Protein AF-A0A1H0NJU9-F1 (afdb_monomer_lite)

Sequence (154 aa):
MDTLTRAEAEAILSEPHYCEDASPDDWVLLERPKGAFSFELGLLNSRGENAGLVVAIHFFRQPTTRLITIKMTVFKQHRKQPPARVYQLQITAKSYCPDDWHDEAHEHFGDGRDPVPQWREWRSFPDILKFFSHRTNIQFRPPLEDPEYLRLKP

Secondary structure (DSSP, 8-state):
--PPPHHHHHHHHTS-EEEET--GGG-EEETTTTTEEEEEEEEE-TTSSEEEEEEEEEEEE-TTT--EEEEEEEEEEETTEEEEEEEEEEEEESSSS--STT-EEEEEETTEEEE-GGGGG--SHHHHHHHHHHHHTEEEESPPPPHHHHTT--

Radius of gyration: 15.43 Å; chains: 1; bounding box: 40×34×39 Å

Organism: NCBI:txid80868

pLDDT: mean 86.66, std 11.61, range [41.56, 97.56]

Structure (mmCIF, N/CA/C/O backbone):
data_AF-A0A1H0NJU9-F1
#
_entry.id   AF-A0A1H0NJU9-F1
#
loop_
_atom_site.group_PDB
_atom_site.id
_atom_site.type_symbol
_atom_site.label_atom_id
_atom_site.label_alt_id
_atom_site.label_comp_id
_atom_site.label_asym_id
_atom_site.label_entity_id
_atom_site.label_seq_id
_atom_site.pdbx_PDB_ins_code
_atom_site.Cartn_x
_atom_site.Cartn_y
_atom_site.Cartn_z
_atom_site.occupancy
_atom_site.B_iso_or_equiv
_atom_site.auth_seq_id
_atom_site.auth_comp_id
_atom_site.auth_asym_id
_atom_site.auth_atom_id
_atom_site.pdbx_PDB_model_num
ATOM 1 N N . MET A 1 1 ? 7.120 -4.704 18.919 1.00 53.75 1 MET A N 1
ATOM 2 C CA . MET A 1 1 ? 5.984 -4.326 18.058 1.00 53.75 1 MET A CA 1
ATOM 3 C C . MET A 1 1 ? 4.885 -5.298 18.395 1.00 53.75 1 MET A C 1
ATOM 5 O O . MET A 1 1 ? 5.105 -6.488 18.194 1.00 53.75 1 MET A O 1
ATOM 9 N N . ASP A 1 2 ? 3.777 -4.822 18.955 1.00 63.50 2 ASP A N 1
ATOM 10 C CA . ASP A 1 2 ? 2.588 -5.663 19.081 1.00 63.50 2 ASP A CA 1
ATOM 11 C C . ASP A 1 2 ? 2.141 -5.998 17.661 1.00 63.50 2 ASP A C 1
ATOM 13 O O . ASP A 1 2 ? 1.859 -5.113 16.849 1.00 63.50 2 ASP A O 1
ATOM 17 N N . THR A 1 3 ? 2.243 -7.277 17.320 1.00 78.12 3 THR A N 1
ATOM 18 C CA . THR A 1 3 ? 1.859 -7.767 16.000 1.00 78.12 3 THR A CA 1
ATOM 19 C C . THR A 1 3 ? 0.389 -8.121 16.095 1.00 78.12 3 THR A C 1
ATOM 21 O O . THR A 1 3 ? 0.013 -8.918 16.950 1.00 78.12 3 THR A O 1
ATOM 24 N N . LEU A 1 4 ? -0.436 -7.486 15.264 1.00 91.19 4 LEU A N 1
ATOM 25 C CA . LEU A 1 4 ? -1.849 -7.830 15.167 1.00 91.19 4 LEU A CA 1
ATOM 26 C C . LEU A 1 4 ? -1.970 -9.255 14.640 1.00 91.19 4 LEU A C 1
ATOM 28 O O . LEU A 1 4 ? -1.264 -9.631 13.704 1.00 91.19 4 LEU A O 1
ATOM 32 N N . THR A 1 5 ? -2.886 -10.022 15.209 1.00 95.00 5 THR A N 1
ATOM 33 C CA . THR A 1 5 ? -3.282 -11.300 14.622 1.00 95.00 5 THR A CA 1
ATOM 34 C C . THR A 1 5 ? -3.975 -11.058 13.282 1.00 95.00 5 THR A C 1
ATOM 36 O O . THR A 1 5 ? -4.577 -10.001 13.052 1.00 95.00 5 THR A O 1
ATOM 39 N N . ARG A 1 6 ? -3.956 -12.058 12.397 1.00 94.44 6 ARG A N 1
ATOM 40 C CA . ARG A 1 6 ? -4.749 -12.030 11.158 1.00 94.44 6 ARG A CA 1
ATOM 41 C C . ARG A 1 6 ? -6.213 -11.630 11.386 1.00 94.44 6 ARG A C 1
ATOM 43 O O . ARG A 1 6 ? -6.719 -10.776 10.667 1.00 94.44 6 ARG A O 1
ATOM 50 N N . ALA A 1 7 ? -6.874 -12.211 12.388 1.00 95.38 7 ALA A N 1
ATOM 51 C CA . ALA A 1 7 ? -8.288 -11.954 12.662 1.00 95.38 7 ALA A CA 1
ATOM 52 C C . ALA A 1 7 ? -8.551 -10.491 13.059 1.00 95.38 7 ALA A C 1
ATOM 54 O O . ALA A 1 7 ? -9.525 -9.892 12.610 1.00 95.38 7 ALA A O 1
ATOM 55 N N . GLU A 1 8 ? -7.668 -9.888 13.861 1.00 94.75 8 GLU A N 1
ATOM 56 C CA . GLU A 1 8 ? -7.764 -8.463 14.201 1.00 94.75 8 GLU A CA 1
ATOM 57 C C . GLU A 1 8 ? -7.547 -7.577 12.975 1.00 94.75 8 GLU A C 1
ATOM 59 O O . GLU A 1 8 ? -8.262 -6.591 12.793 1.00 94.75 8 GLU A O 1
ATOM 64 N N . ALA A 1 9 ? -6.581 -7.925 12.122 1.00 94.94 9 ALA A N 1
ATOM 65 C CA . ALA A 1 9 ? -6.318 -7.190 10.892 1.00 94.94 9 ALA A CA 1
ATOM 66 C C . ALA A 1 9 ? -7.498 -7.260 9.908 1.00 94.94 9 ALA A C 1
ATOM 68 O O . ALA A 1 9 ? -7.897 -6.237 9.353 1.00 94.94 9 ALA A O 1
ATOM 69 N N . GLU A 1 10 ? -8.087 -8.444 9.728 1.00 95.06 10 GLU A N 1
ATOM 70 C CA . GLU A 1 10 ? -9.284 -8.646 8.906 1.00 95.06 10 GLU A CA 1
ATOM 71 C C . GLU A 1 10 ? -10.489 -7.887 9.472 1.00 95.06 10 GLU A C 1
ATOM 73 O O . GLU A 1 10 ? -11.205 -7.235 8.716 1.00 95.06 10 GLU A O 1
ATOM 78 N N . ALA A 1 11 ? -10.683 -7.895 10.794 1.00 95.44 11 ALA A N 1
ATOM 79 C CA . ALA A 1 11 ? -11.750 -7.129 11.433 1.00 95.44 11 ALA A CA 1
ATOM 80 C C . ALA A 1 11 ? -11.591 -5.619 11.193 1.00 95.44 11 ALA A C 1
ATOM 82 O O . ALA A 1 11 ? -12.563 -4.957 10.833 1.00 95.44 11 ALA A O 1
ATOM 83 N N . ILE A 1 12 ? -10.371 -5.083 11.323 1.00 95.06 12 ILE A N 1
ATOM 84 C CA . ILE A 1 12 ? -10.078 -3.668 11.043 1.00 95.06 12 ILE A CA 1
ATOM 85 C C . ILE A 1 12 ? -10.414 -3.313 9.591 1.00 95.06 12 ILE A C 1
ATOM 87 O O . ILE A 1 12 ? -11.014 -2.275 9.354 1.00 95.06 12 ILE A O 1
ATOM 91 N N . LEU A 1 13 ? -10.053 -4.163 8.627 1.00 96.25 13 LEU A N 1
ATOM 92 C CA . LEU A 1 13 ? -10.245 -3.898 7.193 1.00 96.25 13 LEU A CA 1
ATOM 93 C C . LEU A 1 13 ? -11.607 -4.365 6.653 1.00 96.25 13 LEU A C 1
ATOM 95 O O . LEU A 1 13 ? -11.865 -4.265 5.454 1.00 96.25 13 LEU A O 1
ATOM 99 N N . SER A 1 14 ? -12.490 -4.869 7.519 1.00 95.56 14 SER A N 1
ATOM 100 C CA . SER A 1 14 ? -13.832 -5.310 7.124 1.00 95.56 14 SER A CA 1
ATOM 101 C C . SER A 1 14 ? -14.749 -4.139 6.757 1.00 95.56 14 SER A C 1
ATOM 103 O O . SER A 1 14 ? -15.629 -4.282 5.905 1.00 95.56 14 SER A O 1
ATOM 105 N N . GLU A 1 15 ? -14.513 -2.961 7.337 1.00 93.94 15 GLU A N 1
ATOM 106 C CA . GLU A 1 15 ? -15.263 -1.744 7.038 1.00 93.94 15 GLU A CA 1
ATOM 107 C C . GLU A 1 15 ? -14.631 -0.946 5.883 1.00 93.94 15 GLU A C 1
ATOM 109 O O . GLU A 1 15 ? -13.414 -1.001 5.687 1.00 93.94 15 GLU A O 1
ATOM 114 N N . PRO A 1 16 ? -15.426 -0.192 5.099 1.00 95.75 16 PRO A N 1
ATOM 115 C CA . PRO A 1 16 ? -14.889 0.675 4.057 1.00 95.75 16 PRO A CA 1
ATOM 116 C C . PRO A 1 16 ? -14.078 1.839 4.628 1.00 95.75 16 PRO A C 1
ATOM 118 O O . PRO A 1 16 ? -14.543 2.553 5.520 1.00 95.75 16 PRO A O 1
ATOM 121 N N . HIS A 1 17 ? -12.915 2.078 4.028 1.00 96.94 17 HIS A N 1
ATOM 122 C CA . HIS A 1 17 ? -12.024 3.189 4.340 1.00 96.94 17 HIS A CA 1
ATOM 123 C C . HIS A 1 17 ? -11.778 4.049 3.103 1.00 96.94 17 HIS A C 1
ATOM 125 O O . HIS A 1 17 ? -11.823 3.568 1.967 1.00 96.94 17 HIS A O 1
ATOM 131 N N . TYR A 1 18 ? -11.482 5.323 3.320 1.00 96.12 18 TYR A N 1
ATOM 132 C CA . TYR A 1 18 ? -11.352 6.302 2.250 1.00 96.12 18 TYR A CA 1
ATOM 133 C C . TYR A 1 18 ? -10.034 7.051 2.382 1.00 96.12 18 TYR A C 1
ATOM 135 O O . TYR A 1 18 ? -9.712 7.595 3.435 1.00 96.12 18 TYR A O 1
ATOM 143 N N . CYS A 1 19 ? -9.269 7.045 1.300 1.00 93.62 19 CYS A N 1
ATOM 144 C CA . CYS A 1 19 ? -8.125 7.914 1.092 1.00 93.62 19 CYS A CA 1
ATOM 145 C C . CYS A 1 19 ? -8.646 9.082 0.247 1.00 93.62 19 CYS A C 1
ATOM 147 O O . CYS A 1 19 ? -8.710 8.977 -0.982 1.00 93.62 19 CYS A O 1
ATOM 149 N N . GLU A 1 20 ? -9.170 10.106 0.922 1.00 90.62 20 GLU A N 1
ATOM 150 C CA . GLU A 1 20 ? -9.696 11.312 0.277 1.00 90.62 20 GLU A CA 1
ATOM 151 C C . GLU A 1 20 ? -8.564 12.299 -0.007 1.00 90.62 20 GLU A C 1
ATOM 153 O O . GLU A 1 20 ? -7.564 12.318 0.705 1.00 90.62 20 GLU A O 1
ATOM 158 N N . ASP A 1 21 ? -8.729 13.089 -1.065 1.00 82.19 21 ASP A N 1
ATOM 159 C CA . ASP A 1 21 ? -7.790 14.124 -1.507 1.00 82.19 21 ASP A CA 1
ATOM 160 C C . ASP A 1 21 ? -6.402 13.612 -1.924 1.00 82.19 21 ASP A C 1
ATOM 162 O O . ASP A 1 21 ? -5.446 14.380 -1.951 1.00 82.19 21 ASP A O 1
ATOM 166 N N . ALA A 1 22 ? -6.290 12.338 -2.318 1.00 81.31 22 ALA A N 1
ATOM 167 C CA . ALA A 1 22 ? -5.046 11.793 -2.857 1.00 81.31 22 ALA A CA 1
ATOM 168 C C . ALA A 1 22 ? -4.631 12.539 -4.142 1.00 81.31 22 ALA A C 1
ATOM 170 O O . ALA A 1 22 ? -5.279 12.422 -5.182 1.00 81.31 22 ALA A O 1
ATOM 171 N N . SER A 1 23 ? -3.538 13.291 -4.081 1.00 80.62 23 SER A N 1
ATOM 172 C CA . SER A 1 23 ? -2.994 14.091 -5.176 1.00 80.62 23 SER A CA 1
ATOM 173 C C . SER A 1 23 ? -1.710 13.471 -5.739 1.00 80.62 23 SER A C 1
ATOM 175 O O . SER A 1 23 ? -0.918 12.893 -4.991 1.00 80.62 23 SER A O 1
ATOM 177 N N . PRO A 1 24 ? -1.416 13.632 -7.045 1.00 75.81 24 PRO A N 1
ATOM 178 C CA . PRO A 1 24 ? -0.095 13.318 -7.592 1.00 75.81 24 PRO A CA 1
ATOM 179 C C . PRO A 1 24 ? 1.052 14.046 -6.873 1.00 75.81 24 PRO A C 1
ATOM 181 O O . PRO A 1 24 ? 2.168 13.529 -6.841 1.00 75.81 24 PRO A O 1
ATOM 184 N N . ASP A 1 25 ? 0.779 15.212 -6.281 1.00 81.31 25 ASP A N 1
ATOM 185 C CA . ASP A 1 25 ? 1.762 16.008 -5.536 1.00 81.31 25 ASP A CA 1
ATOM 186 C C . ASP A 1 25 ? 2.062 15.445 -4.133 1.00 81.31 25 ASP A C 1
ATOM 188 O O . ASP A 1 25 ? 3.062 15.824 -3.524 1.00 81.31 25 ASP A O 1
ATOM 192 N N . ASP A 1 26 ? 1.250 14.506 -3.632 1.00 86.50 26 ASP A N 1
ATOM 193 C CA . ASP A 1 26 ? 1.489 13.835 -2.343 1.00 86.50 26 ASP A CA 1
ATOM 194 C C . ASP A 1 26 ? 2.595 12.775 -2.432 1.00 86.50 26 ASP A C 1
ATOM 196 O O . ASP A 1 26 ? 3.053 12.233 -1.421 1.00 86.50 26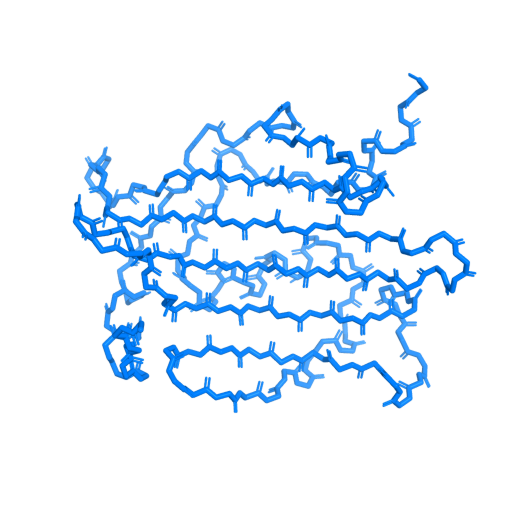 ASP A O 1
ATOM 200 N N . TRP A 1 27 ? 3.048 12.461 -3.648 1.00 89.25 27 TRP A N 1
ATOM 201 C CA . TRP A 1 27 ? 4.225 11.637 -3.853 1.00 89.25 27 TRP A CA 1
ATOM 202 C C . TRP A 1 27 ? 5.496 12.412 -3.511 1.00 89.25 27 TRP A C 1
ATOM 204 O O . TRP A 1 27 ? 5.928 13.324 -4.214 1.00 89.25 27 TRP A O 1
ATOM 214 N N . VAL A 1 28 ? 6.178 11.959 -2.467 1.00 90.62 28 VAL A N 1
ATOM 215 C CA . VAL A 1 28 ? 7.466 12.491 -2.034 1.00 90.62 28 VAL A CA 1
ATOM 216 C C . VAL A 1 28 ? 8.597 11.680 -2.660 1.00 90.62 28 VAL A C 1
ATOM 218 O O . VAL A 1 28 ? 8.709 10.470 -2.445 1.00 90.62 28 VAL A O 1
ATOM 221 N N . LEU A 1 29 ? 9.483 12.345 -3.406 1.00 89.31 29 LEU A N 1
ATOM 222 C CA . LEU A 1 29 ? 10.738 11.748 -3.859 1.00 89.31 29 LEU A CA 1
ATOM 223 C C . LEU A 1 29 ? 11.695 11.588 -2.669 1.00 89.31 29 LEU A C 1
ATOM 225 O O . LEU A 1 29 ? 12.081 12.558 -2.021 1.00 89.31 29 LEU A O 1
ATOM 229 N N . LEU A 1 30 ? 12.120 10.359 -2.408 1.00 87.31 30 LEU A N 1
ATOM 230 C CA . LEU A 1 30 ? 13.043 10.031 -1.333 1.00 87.31 30 LEU A CA 1
ATOM 231 C C . LEU A 1 30 ? 14.502 10.220 -1.763 1.00 87.31 30 LEU A C 1
ATOM 233 O O . LEU A 1 30 ? 14.935 9.799 -2.843 1.00 87.31 30 LEU A O 1
ATOM 237 N N . GLU A 1 31 ? 15.306 10.761 -0.848 1.00 81.38 31 GLU A N 1
ATOM 238 C CA . GLU A 1 31 ? 16.761 10.838 -1.009 1.00 81.38 31 GLU A CA 1
ATOM 239 C C . GLU A 1 31 ? 17.427 9.459 -0.911 1.00 81.38 31 GLU A C 1
ATOM 241 O O . GLU A 1 31 ? 18.460 9.209 -1.542 1.00 81.38 31 GLU A O 1
ATOM 246 N N . ARG A 1 32 ? 16.849 8.553 -0.107 1.00 81.38 32 ARG A N 1
ATOM 247 C CA . ARG A 1 32 ? 17.358 7.196 0.128 1.00 81.38 32 ARG A CA 1
ATOM 248 C C . ARG A 1 32 ? 16.209 6.177 0.245 1.00 81.38 32 ARG A C 1
ATOM 250 O O . ARG A 1 32 ? 15.367 6.345 1.121 1.00 81.38 32 ARG A O 1
ATOM 257 N N . PRO A 1 33 ? 16.212 5.096 -0.560 1.00 81.62 33 PRO A N 1
ATOM 258 C CA . PRO A 1 33 ? 17.085 4.894 -1.715 1.00 81.62 33 PRO A CA 1
ATOM 259 C C . PRO A 1 33 ? 16.793 5.946 -2.799 1.00 81.62 33 PRO A C 1
ATOM 261 O O . PRO A 1 33 ? 15.639 6.265 -3.071 1.00 81.62 33 PRO A O 1
ATOM 264 N N . LYS A 1 34 ? 17.849 6.509 -3.400 1.00 80.94 34 LYS A N 1
ATOM 265 C CA . LYS A 1 34 ? 17.727 7.617 -4.359 1.00 80.94 34 LYS A CA 1
ATOM 266 C C . LYS A 1 34 ? 16.824 7.219 -5.527 1.00 80.94 34 LYS A C 1
ATOM 268 O O . LYS A 1 34 ? 17.100 6.226 -6.201 1.00 80.94 34 LYS A O 1
ATOM 273 N N . GLY A 1 35 ? 15.797 8.023 -5.804 1.00 81.56 35 GLY A N 1
ATOM 274 C CA . GLY A 1 35 ? 14.856 7.754 -6.896 1.00 81.56 35 GLY A CA 1
ATOM 275 C C . GLY A 1 35 ? 13.655 6.887 -6.506 1.00 81.56 35 GLY A C 1
ATOM 276 O O . GLY A 1 35 ? 12.947 6.427 -7.405 1.00 81.56 35 GLY A O 1
ATOM 277 N N . ALA A 1 36 ? 13.460 6.622 -5.210 1.00 89.38 36 ALA A N 1
ATOM 278 C CA . ALA A 1 36 ? 12.226 6.050 -4.682 1.00 89.38 36 ALA A CA 1
ATOM 279 C C . ALA A 1 36 ? 11.181 7.136 -4.434 1.00 89.38 36 ALA A C 1
ATOM 281 O O . ALA A 1 36 ? 11.531 8.263 -4.105 1.00 89.38 36 ALA A O 1
ATOM 282 N N . PHE A 1 37 ? 9.913 6.772 -4.548 1.00 92.12 37 PHE A N 1
ATOM 283 C CA . PHE A 1 37 ? 8.778 7.620 -4.217 1.00 92.12 37 PHE A CA 1
ATOM 284 C C . PHE A 1 37 ? 8.031 7.023 -3.030 1.00 92.12 37 PHE A C 1
ATOM 286 O O . PHE A 1 37 ? 7.916 5.799 -2.910 1.00 92.12 37 PHE A O 1
ATOM 293 N N . SER A 1 38 ? 7.533 7.891 -2.162 1.00 93.81 38 SER A N 1
ATOM 294 C CA . SER A 1 38 ? 6.689 7.533 -1.031 1.00 93.81 38 SER A CA 1
ATOM 295 C C . SER A 1 38 ? 5.412 8.350 -1.073 1.00 93.81 38 SER A C 1
ATOM 297 O O . SER A 1 38 ? 5.463 9.553 -1.285 1.00 93.81 38 SER A O 1
ATOM 299 N N . PHE A 1 39 ? 4.290 7.698 -0.831 1.00 94.56 39 PHE A N 1
ATOM 300 C CA . PHE A 1 39 ? 2.997 8.317 -0.585 1.00 94.56 39 PHE A CA 1
ATOM 301 C C . PHE A 1 39 ? 2.536 7.860 0.794 1.00 94.56 39 PHE A C 1
ATOM 303 O O . PHE A 1 39 ? 2.591 6.664 1.087 1.00 94.56 39 PHE A O 1
ATOM 310 N N . GLU A 1 40 ? 2.101 8.782 1.645 1.00 94.62 40 GLU A N 1
ATOM 311 C CA . GLU A 1 40 ? 1.558 8.458 2.963 1.00 94.62 40 GLU A CA 1
ATOM 312 C C . GLU A 1 40 ? 0.366 9.361 3.269 1.00 94.62 40 GLU A C 1
ATOM 314 O O . GLU A 1 40 ? 0.488 10.581 3.204 1.00 94.62 40 GLU A O 1
ATOM 319 N N . LEU A 1 41 ? -0.779 8.767 3.617 1.00 94.25 41 LEU A N 1
ATOM 320 C CA . LEU A 1 41 ? -1.978 9.526 3.966 1.00 94.25 41 LEU A CA 1
ATOM 321 C C . LEU A 1 41 ? -2.819 8.818 5.032 1.00 94.25 41 LEU A C 1
ATOM 323 O O . LEU A 1 41 ? -2.880 7.587 5.099 1.00 94.25 41 LEU A O 1
ATOM 327 N N . GLY A 1 42 ? -3.477 9.611 5.879 1.00 95.00 42 GLY A N 1
ATOM 328 C CA . GLY A 1 42 ? -4.473 9.118 6.827 1.00 95.00 42 GLY A CA 1
ATOM 329 C C . GLY A 1 42 ? -5.745 8.654 6.120 1.00 95.00 42 GLY A C 1
ATOM 330 O O . GLY A 1 42 ? -6.154 9.237 5.121 1.00 95.00 42 GLY A O 1
ATOM 331 N N . LEU A 1 43 ? -6.379 7.610 6.649 1.00 96.19 43 LEU A N 1
ATOM 332 C CA . LEU A 1 43 ? -7.637 7.089 6.122 1.00 96.19 43 LEU A CA 1
ATOM 333 C C . LEU A 1 43 ? -8.826 7.579 6.947 1.00 96.19 43 LEU A C 1
ATOM 335 O O . LEU A 1 43 ? -8.765 7.668 8.179 1.00 96.19 43 LEU A O 1
ATOM 339 N N . LEU A 1 44 ? -9.930 7.832 6.254 1.00 96.88 44 LEU A N 1
ATOM 340 C CA . LEU A 1 44 ? -11.218 8.175 6.838 1.00 96.88 44 LEU A CA 1
ATOM 341 C C . LEU A 1 44 ? -12.142 6.955 6.864 1.00 96.88 44 LEU A C 1
ATOM 343 O O . LEU A 1 44 ? -12.057 6.074 6.007 1.00 96.88 44 LEU A O 1
ATOM 347 N N . ASN A 1 45 ? -13.032 6.903 7.849 1.00 95.38 45 ASN A N 1
ATOM 348 C CA . ASN A 1 45 ? -14.122 5.931 7.900 1.00 95.38 45 ASN A CA 1
ATOM 349 C C . ASN A 1 45 ? -15.320 6.403 7.046 1.00 95.38 45 ASN A C 1
ATOM 351 O O . ASN A 1 45 ? -15.311 7.481 6.454 1.00 95.38 45 ASN A O 1
ATOM 355 N N . SER A 1 46 ? -16.399 5.619 7.018 1.00 93.38 46 SER A N 1
ATOM 356 C CA . SER A 1 46 ? -17.641 5.955 6.293 1.00 93.38 46 SER A CA 1
ATOM 357 C C . SER A 1 46 ? -18.357 7.234 6.750 1.00 93.38 46 SER A C 1
ATOM 359 O O . SER A 1 46 ? -19.253 7.705 6.051 1.00 93.38 46 SER A O 1
ATOM 361 N N . ARG A 1 47 ? -17.973 7.805 7.896 1.00 94.00 47 ARG A N 1
ATOM 362 C CA . ARG A 1 47 ? -18.504 9.065 8.436 1.00 94.00 47 ARG A CA 1
ATOM 363 C C . ARG A 1 47 ? -17.607 10.268 8.126 1.00 94.00 47 ARG A C 1
ATOM 365 O O . ARG A 1 47 ? -17.935 11.371 8.550 1.00 94.00 47 ARG A O 1
ATOM 372 N N . GLY A 1 48 ? -16.492 10.066 7.417 1.00 93.06 48 GLY A N 1
ATOM 373 C CA . GLY A 1 48 ? -15.493 11.108 7.164 1.00 93.06 48 GLY A CA 1
ATOM 374 C C . GLY A 1 48 ? -14.609 11.418 8.378 1.00 93.06 48 GLY A C 1
ATOM 375 O O . GLY A 1 48 ? -13.931 12.440 8.407 1.00 93.06 48 GLY A O 1
ATOM 376 N N . GLU A 1 49 ? -14.612 10.565 9.403 1.00 94.88 49 GLU A N 1
ATOM 377 C CA . GLU A 1 49 ? -13.777 10.733 10.594 1.00 94.88 49 GLU A CA 1
ATOM 378 C C . GLU A 1 49 ? -12.464 9.963 10.430 1.00 94.88 49 GLU A C 1
ATOM 380 O O . GLU A 1 49 ? -12.416 8.927 9.767 1.00 94.88 49 GLU A O 1
ATOM 385 N N . ASN A 1 50 ? -11.397 10.429 11.084 1.00 93.69 50 ASN A N 1
ATOM 386 C CA . ASN A 1 50 ? -10.111 9.735 11.089 1.00 93.69 50 ASN A CA 1
ATOM 387 C C . ASN A 1 50 ? -10.270 8.304 11.646 1.00 93.69 50 ASN A C 1
ATOM 389 O O . ASN A 1 50 ? -10.640 8.122 12.807 1.00 93.69 50 ASN A O 1
ATOM 393 N N . ALA A 1 51 ? -9.949 7.297 10.829 1.00 94.88 51 ALA A N 1
ATOM 394 C CA . ALA A 1 51 ? -10.082 5.881 11.181 1.00 94.88 51 ALA A CA 1
ATOM 395 C C . ALA A 1 51 ? -8.972 5.372 12.124 1.00 94.88 51 ALA A C 1
ATOM 397 O O . ALA A 1 51 ? -8.957 4.207 12.518 1.00 94.88 51 ALA A O 1
ATOM 398 N N . GLY A 1 52 ? -7.999 6.220 12.466 1.00 94.88 52 GLY A N 1
ATOM 399 C CA . GLY A 1 52 ? -6.773 5.828 13.158 1.00 94.88 52 GLY A CA 1
ATOM 400 C C . GLY A 1 52 ? -5.859 4.966 12.289 1.00 94.88 52 GLY A C 1
ATOM 401 O O . GLY A 1 52 ? -5.003 4.258 12.823 1.00 94.88 52 GLY A O 1
ATOM 402 N N . LEU A 1 53 ? -6.049 4.996 10.967 1.00 96.31 53 LEU A N 1
ATOM 403 C CA . LEU A 1 53 ? -5.272 4.233 10.000 1.00 96.31 53 LEU A CA 1
ATOM 404 C C . LEU A 1 53 ? -4.503 5.165 9.065 1.00 96.31 53 LEU A C 1
ATOM 406 O O . LEU A 1 53 ? -4.963 6.258 8.741 1.00 96.31 53 LEU A O 1
ATOM 410 N N . VAL A 1 54 ? -3.347 4.699 8.608 1.00 95.81 54 VAL A N 1
ATOM 411 C CA . VAL A 1 54 ? -2.526 5.355 7.587 1.00 95.81 54 VAL A CA 1
ATOM 412 C C . VAL A 1 54 ? -2.208 4.350 6.497 1.00 95.81 54 VAL A C 1
ATOM 414 O O . VAL A 1 54 ? -1.809 3.221 6.790 1.00 95.81 54 VAL A O 1
ATOM 417 N N . VAL A 1 55 ? -2.358 4.764 5.245 1.00 96.38 55 VAL A N 1
ATOM 418 C CA . VAL A 1 55 ? -1.839 4.030 4.096 1.00 96.38 55 VAL A CA 1
ATOM 419 C C . VAL A 1 55 ? -0.484 4.608 3.706 1.00 96.38 55 VAL A C 1
ATOM 421 O O . VAL A 1 55 ? -0.325 5.820 3.624 1.00 96.38 55 VAL A O 1
ATOM 424 N N . ALA A 1 56 ? 0.489 3.735 3.467 1.00 95.94 56 ALA A N 1
ATOM 425 C CA . ALA A 1 56 ? 1.816 4.100 2.999 1.00 95.94 56 ALA A CA 1
ATOM 426 C C . ALA A 1 56 ? 2.181 3.261 1.772 1.00 95.94 56 ALA A C 1
ATOM 428 O O . ALA A 1 56 ? 2.203 2.028 1.835 1.00 95.94 56 ALA A O 1
ATOM 429 N N . ILE A 1 57 ? 2.499 3.915 0.661 1.00 95.44 57 ILE A N 1
ATOM 430 C CA . ILE A 1 57 ? 2.894 3.279 -0.592 1.00 95.44 57 ILE A CA 1
ATOM 431 C C . ILE A 1 57 ? 4.314 3.713 -0.919 1.00 95.44 57 ILE A C 1
ATOM 433 O O . ILE A 1 57 ? 4.597 4.892 -1.085 1.00 95.44 57 ILE A O 1
ATOM 437 N N . HIS A 1 58 ? 5.206 2.738 -1.037 1.00 94.75 58 HIS A N 1
ATOM 438 C CA . HIS A 1 58 ? 6.580 2.952 -1.454 1.00 94.75 58 HIS A CA 1
ATOM 439 C C . HIS A 1 58 ? 6.790 2.327 -2.823 1.00 94.75 58 HIS A C 1
ATOM 441 O O . HIS A 1 58 ? 6.498 1.146 -3.030 1.00 94.75 58 HIS A O 1
ATOM 447 N N . PHE A 1 59 ? 7.342 3.115 -3.733 1.00 92.38 59 PHE A N 1
ATOM 448 C CA . PHE A 1 59 ? 7.729 2.690 -5.063 1.00 92.38 59 PHE A CA 1
ATOM 449 C C . PHE A 1 59 ? 9.225 2.913 -5.246 1.00 92.38 59 PHE A C 1
ATOM 451 O O . PHE A 1 59 ? 9.740 4.005 -5.011 1.00 92.38 59 PHE A O 1
ATOM 458 N N . PHE A 1 60 ? 9.940 1.900 -5.715 1.00 90.50 60 PHE A N 1
ATOM 459 C CA . PHE A 1 60 ? 11.345 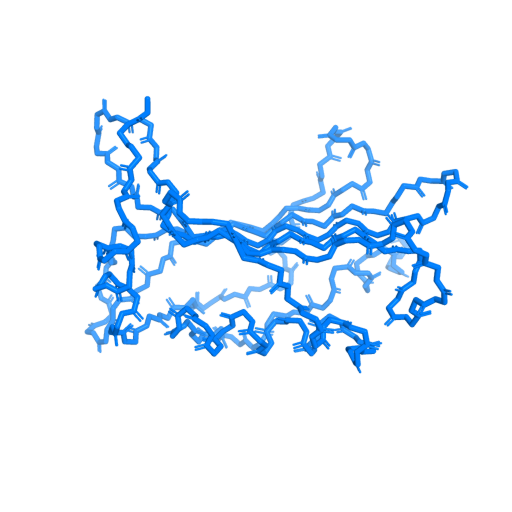2.042 -6.056 1.00 90.50 60 PHE A CA 1
ATOM 460 C C . PHE A 1 60 ? 11.681 1.240 -7.300 1.00 90.50 60 PHE A C 1
ATOM 462 O O . PHE A 1 60 ? 11.423 0.044 -7.362 1.00 90.50 60 PHE A O 1
ATOM 469 N N . ARG A 1 61 ? 12.331 1.889 -8.268 1.00 87.50 61 ARG A N 1
ATOM 470 C CA . ARG A 1 61 ? 12.948 1.202 -9.401 1.00 87.50 61 ARG A CA 1
ATOM 471 C C . ARG A 1 61 ? 14.461 1.219 -9.243 1.00 87.50 61 ARG A C 1
ATOM 473 O O . ARG A 1 61 ? 15.086 2.280 -9.324 1.00 87.50 61 ARG A O 1
ATOM 480 N N . GLN A 1 62 ? 15.050 0.043 -9.060 1.00 84.81 62 GLN A N 1
ATOM 481 C CA . GLN A 1 62 ? 16.489 -0.104 -8.893 1.00 84.81 62 GLN A CA 1
ATOM 482 C C . GLN A 1 62 ? 17.222 0.321 -10.185 1.00 84.81 62 GLN A C 1
ATOM 484 O O . GLN A 1 62 ? 16.903 -0.189 -11.261 1.00 84.81 62 GLN A O 1
ATOM 489 N N . PRO A 1 63 ? 18.225 1.221 -10.127 1.00 82.69 63 PRO A N 1
ATOM 490 C CA . PRO A 1 63 ? 18.866 1.756 -11.333 1.00 82.69 63 PRO A CA 1
ATOM 491 C C . PRO A 1 63 ? 19.563 0.703 -12.205 1.00 82.69 63 PRO A C 1
ATOM 493 O O . PRO A 1 63 ? 19.495 0.779 -13.429 1.00 82.69 63 PRO A O 1
ATOM 496 N N . THR A 1 64 ? 20.218 -0.276 -11.575 1.00 83.00 64 THR A N 1
ATOM 497 C CA . THR A 1 64 ? 21.063 -1.263 -12.265 1.00 83.00 64 THR A CA 1
ATOM 498 C C . THR A 1 64 ? 20.259 -2.443 -12.800 1.00 83.00 64 THR A C 1
ATOM 500 O O . THR A 1 64 ? 20.326 -2.753 -13.982 1.00 83.00 64 THR A O 1
ATOM 503 N N . THR A 1 65 ? 19.482 -3.099 -11.937 1.00 81.19 65 THR A N 1
ATOM 504 C CA . THR A 1 65 ? 18.719 -4.313 -12.281 1.00 81.19 65 THR A CA 1
ATOM 505 C C . THR A 1 65 ? 17.371 -4.000 -12.925 1.00 81.19 65 THR A C 1
ATOM 507 O O . THR A 1 65 ? 16.734 -4.899 -13.462 1.00 81.19 65 THR A O 1
ATOM 510 N N . ARG A 1 66 ? 16.921 -2.738 -12.837 1.00 80.50 66 ARG A N 1
ATOM 511 C CA . ARG A 1 66 ? 15.592 -2.2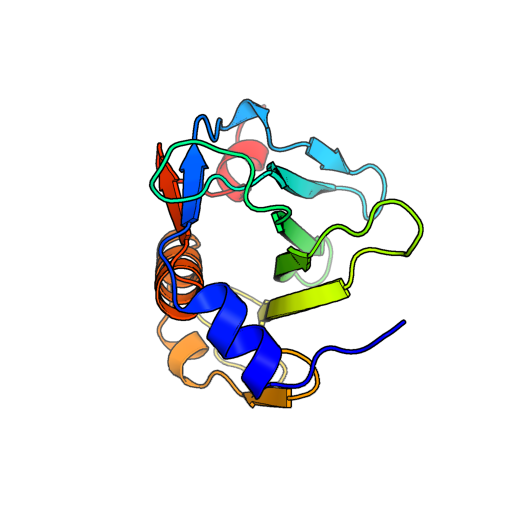61 -13.247 1.00 80.50 66 ARG A CA 1
ATOM 512 C C . ARG A 1 66 ? 14.414 -2.884 -12.493 1.00 80.50 66 ARG A C 1
ATOM 514 O O . ARG A 1 66 ? 13.282 -2.547 -12.837 1.00 80.50 66 ARG A O 1
ATOM 521 N N . LEU A 1 67 ? 14.678 -3.679 -11.447 1.00 84.81 67 LEU A N 1
ATOM 522 C CA . LEU A 1 67 ? 13.661 -4.237 -10.555 1.00 84.81 67 LEU A CA 1
ATOM 523 C C . LEU A 1 67 ? 12.775 -3.127 -9.992 1.00 84.81 67 LEU A C 1
ATOM 525 O O . LEU A 1 67 ? 13.274 -2.117 -9.491 1.00 84.81 67 LEU A O 1
ATOM 529 N N . ILE A 1 68 ? 11.473 -3.342 -10.078 1.00 86.56 68 ILE A N 1
ATOM 530 C CA . ILE A 1 68 ? 10.428 -2.526 -9.486 1.00 86.56 68 ILE A CA 1
ATOM 531 C C . ILE A 1 68 ? 10.059 -3.173 -8.156 1.00 86.56 68 ILE A C 1
ATOM 533 O O . ILE A 1 68 ? 9.640 -4.327 -8.121 1.00 86.56 68 ILE A O 1
ATOM 537 N N . THR A 1 69 ? 10.202 -2.430 -7.066 1.00 89.69 69 THR A N 1
ATOM 538 C CA . THR A 1 69 ? 9.666 -2.789 -5.757 1.00 89.69 69 THR A CA 1
ATOM 539 C C . THR A 1 69 ? 8.497 -1.874 -5.443 1.00 89.69 69 THR A C 1
ATOM 541 O O . THR A 1 69 ? 8.659 -0.656 -5.370 1.00 89.69 69 THR A O 1
ATOM 544 N N . ILE A 1 70 ? 7.331 -2.473 -5.226 1.00 92.25 70 ILE A N 1
ATOM 545 C CA . ILE A 1 70 ? 6.127 -1.790 -4.761 1.00 92.25 70 ILE A CA 1
ATOM 546 C C . ILE A 1 70 ? 5.763 -2.380 -3.410 1.00 92.25 70 ILE A C 1
ATOM 548 O O . ILE A 1 70 ? 5.590 -3.591 -3.273 1.00 92.25 70 ILE A O 1
ATOM 552 N N . LYS A 1 71 ? 5.654 -1.521 -2.402 1.00 94.81 71 LYS A N 1
ATOM 553 C CA . LYS A 1 71 ? 5.258 -1.904 -1.051 1.00 94.81 71 LYS A CA 1
ATOM 554 C C . LYS A 1 71 ? 4.117 -1.013 -0.589 1.00 94.81 71 LYS A C 1
ATOM 556 O O . LYS A 1 71 ? 4.332 0.158 -0.294 1.00 94.81 71 LYS A O 1
ATOM 561 N N . MET A 1 72 ? 2.920 -1.576 -0.503 1.00 96.88 72 MET A N 1
ATOM 562 C CA . MET A 1 72 ? 1.714 -0.893 -0.037 1.00 96.88 72 MET A CA 1
ATOM 563 C C . MET A 1 72 ? 1.367 -1.417 1.351 1.00 96.88 72 MET A C 1
ATOM 565 O O . MET A 1 72 ? 1.205 -2.620 1.525 1.00 96.88 72 MET A O 1
ATOM 569 N N . THR A 1 73 ? 1.289 -0.544 2.348 1.00 97.50 73 THR A N 1
ATOM 570 C CA . THR A 1 73 ? 1.108 -0.923 3.755 1.00 97.50 73 THR A CA 1
ATOM 571 C C . THR A 1 73 ? -0.028 -0.127 4.376 1.00 97.50 73 THR A C 1
ATOM 573 O O . THR A 1 73 ? -0.121 1.074 4.155 1.00 97.50 73 THR A O 1
ATOM 576 N N . VAL A 1 74 ? -0.863 -0.785 5.177 1.00 97.56 74 VAL A N 1
ATOM 577 C CA . VAL A 1 74 ? -1.825 -0.131 6.067 1.00 97.56 74 VAL A CA 1
ATOM 578 C C . VAL A 1 74 ? -1.320 -0.272 7.492 1.00 97.56 74 VAL A C 1
ATOM 580 O O . VAL A 1 74 ? -1.064 -1.383 7.968 1.00 97.56 74 VAL A O 1
ATOM 583 N N . PHE A 1 75 ? -1.188 0.854 8.175 1.00 96.50 75 PHE A N 1
ATOM 584 C CA . PHE A 1 75 ? -0.801 0.925 9.571 1.00 96.50 75 PHE A CA 1
ATOM 585 C C . PHE A 1 75 ? -1.971 1.382 10.428 1.00 96.50 75 PHE A C 1
ATOM 587 O O . PHE A 1 75 ? -2.695 2.301 10.060 1.00 96.50 75 PHE A O 1
ATOM 594 N N . LYS A 1 76 ? -2.096 0.795 11.615 1.00 95.06 76 LYS A N 1
ATOM 595 C CA . LYS A 1 76 ? -2.907 1.319 12.707 1.00 95.06 76 LYS A CA 1
ATOM 596 C C . LYS A 1 76 ? -2.038 2.226 13.563 1.00 95.06 76 LYS A C 1
ATOM 598 O O . LYS A 1 76 ? -1.005 1.802 14.087 1.00 95.06 76 LYS A O 1
ATOM 603 N N . GLN A 1 77 ? -2.442 3.482 13.691 1.00 92.19 77 GLN A N 1
ATOM 604 C CA . GLN A 1 77 ? -1.747 4.449 14.522 1.00 92.19 77 GLN A CA 1
ATOM 605 C C . GLN A 1 77 ? -2.079 4.230 15.998 1.00 92.19 77 GLN A C 1
ATOM 607 O O . GLN A 1 77 ? -3.232 4.059 16.394 1.00 92.19 77 GLN A O 1
ATOM 612 N N . HIS A 1 78 ? -1.048 4.305 16.832 1.00 84.81 78 HIS A N 1
ATOM 613 C CA . HIS A 1 78 ? -1.173 4.278 18.280 1.00 84.81 78 HIS A CA 1
ATOM 614 C C . HIS A 1 78 ? -0.520 5.537 18.851 1.00 84.81 78 HIS A C 1
ATOM 616 O O . HIS A 1 78 ? 0.609 5.869 18.511 1.00 84.81 78 HIS A O 1
ATOM 622 N N . ARG A 1 79 ? -1.203 6.245 19.761 1.00 75.12 79 ARG A N 1
ATOM 623 C CA . ARG A 1 79 ? -0.720 7.537 20.299 1.00 75.12 79 ARG A CA 1
ATOM 624 C C . ARG A 1 79 ? 0.648 7.477 20.994 1.00 75.12 79 ARG A C 1
ATOM 626 O O . ARG A 1 79 ? 1.295 8.506 21.130 1.00 75.12 79 ARG A O 1
ATOM 633 N N . LYS A 1 80 ? 1.048 6.315 21.517 1.00 78.75 80 LYS A N 1
ATOM 634 C CA . LYS A 1 80 ? 2.265 6.145 22.336 1.00 78.75 80 LYS A CA 1
ATOM 635 C C . LYS A 1 80 ? 3.123 4.950 21.920 1.00 78.75 80 LYS A C 1
ATOM 637 O O . LYS A 1 80 ? 4.071 4.613 22.621 1.00 78.75 80 LYS A O 1
ATOM 642 N N . GLN A 1 81 ? 2.770 4.280 20.830 1.00 79.88 81 GLN A N 1
ATOM 643 C CA . GLN A 1 81 ? 3.462 3.087 20.358 1.00 79.88 81 GLN A CA 1
ATOM 644 C C . GLN A 1 81 ? 3.767 3.239 18.868 1.00 79.88 81 GLN A C 1
ATOM 646 O O . GLN A 1 81 ? 3.053 3.972 18.180 1.00 79.88 81 GLN A O 1
ATOM 651 N N . PRO A 1 82 ? 4.805 2.554 18.361 1.00 84.75 82 PRO A N 1
ATOM 652 C CA . PRO A 1 82 ? 5.029 2.463 16.927 1.00 84.75 82 PRO A CA 1
ATOM 653 C C . PRO A 1 82 ? 3.756 1.991 16.208 1.00 84.75 82 PRO A C 1
ATOM 655 O O . PRO A 1 82 ? 3.039 1.152 16.763 1.00 84.75 82 PRO A O 1
ATOM 658 N N . PRO A 1 83 ? 3.476 2.489 14.992 1.00 89.88 83 PRO A N 1
ATOM 659 C CA . PRO A 1 83 ? 2.331 2.030 14.219 1.00 89.88 83 PRO A CA 1
ATOM 660 C C . PRO A 1 83 ? 2.362 0.510 14.036 1.00 89.88 83 PRO A C 1
ATOM 662 O O . PRO A 1 83 ? 3.405 -0.069 13.714 1.00 89.88 83 PRO A O 1
ATOM 665 N N . ALA A 1 84 ?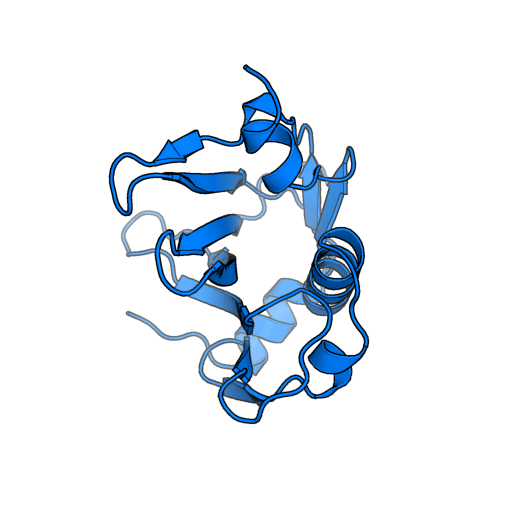 1.219 -0.137 14.245 1.00 92.50 84 ALA A N 1
ATOM 666 C CA . ALA A 1 84 ? 1.079 -1.573 14.052 1.00 92.50 84 ALA A CA 1
ATOM 667 C C . ALA A 1 84 ? 0.700 -1.845 12.595 1.00 92.50 84 ALA A C 1
ATOM 669 O O . ALA A 1 84 ? -0.214 -1.223 12.054 1.00 92.50 84 ALA A O 1
ATOM 670 N N . ARG A 1 85 ? 1.400 -2.768 11.935 1.00 94.94 85 ARG A N 1
ATOM 671 C CA . ARG A 1 85 ? 1.072 -3.163 10.562 1.00 94.94 85 ARG A CA 1
ATOM 672 C C . ARG A 1 85 ? -0.217 -3.985 10.562 1.00 94.94 85 ARG A C 1
ATOM 674 O O . ARG A 1 85 ? -0.260 -5.049 11.169 1.00 94.94 85 ARG A O 1
ATOM 681 N N . VAL A 1 86 ? -1.229 -3.498 9.852 1.00 96.38 86 VAL A N 1
ATOM 682 C CA . VAL A 1 86 ? -2.509 -4.191 9.644 1.00 96.38 86 VAL A CA 1
ATOM 683 C C . VAL A 1 86 ? -2.410 -5.074 8.407 1.00 96.38 86 VAL A C 1
ATOM 685 O O . VAL A 1 86 ? -2.653 -6.274 8.470 1.00 96.38 86 VAL A O 1
ATOM 688 N N . TYR A 1 87 ? -1.973 -4.489 7.293 1.00 97.50 87 TYR A N 1
ATOM 689 C CA . TYR A 1 87 ? -1.818 -5.186 6.023 1.00 97.50 87 TYR A CA 1
ATOM 690 C C . TYR A 1 87 ? -0.585 -4.688 5.279 1.00 97.50 87 TYR A C 1
ATOM 692 O O . TYR A 1 87 ? -0.218 -3.520 5.403 1.00 97.50 87 TYR A O 1
ATOM 700 N N . GLN A 1 88 ? 0.051 -5.548 4.489 1.00 97.19 88 GLN A N 1
ATOM 701 C CA . GLN A 1 88 ? 1.112 -5.143 3.575 1.00 97.19 88 GLN A CA 1
ATOM 702 C C . GLN A 1 88 ? 1.121 -6.012 2.329 1.00 97.19 88 GLN A C 1
ATOM 704 O O . GLN A 1 88 ? 1.349 -7.207 2.433 1.00 97.19 88 GLN A O 1
ATOM 709 N N . LEU A 1 89 ? 1.014 -5.402 1.158 1.00 96.19 89 LEU A N 1
ATOM 710 C CA . LEU A 1 89 ? 1.352 -6.028 -0.113 1.00 96.19 89 LEU A CA 1
ATOM 711 C C . LEU A 1 89 ? 2.776 -5.630 -0.495 1.00 96.19 89 LEU A C 1
ATOM 713 O O . LEU A 1 89 ? 3.103 -4.442 -0.511 1.00 96.19 89 LEU A O 1
ATOM 717 N N . GLN A 1 90 ? 3.621 -6.606 -0.810 1.00 93.94 90 GLN A N 1
ATOM 718 C CA . GLN A 1 90 ? 4.954 -6.353 -1.342 1.00 93.94 90 GLN A CA 1
ATOM 719 C C . GLN A 1 90 ? 5.164 -7.139 -2.630 1.00 93.94 90 GLN A C 1
ATOM 721 O O . GLN A 1 90 ? 4.962 -8.350 -2.666 1.00 93.94 90 GLN A O 1
ATOM 726 N N . ILE A 1 91 ? 5.607 -6.431 -3.664 1.00 89.94 91 ILE A N 1
ATOM 727 C CA . ILE A 1 91 ? 5.913 -6.967 -4.985 1.00 89.94 91 ILE A CA 1
ATOM 728 C C . ILE A 1 91 ? 7.319 -6.507 -5.340 1.00 89.94 91 ILE A C 1
ATOM 730 O O . ILE A 1 91 ? 7.613 -5.314 -5.266 1.00 89.94 91 ILE A O 1
ATOM 734 N N . THR A 1 92 ? 8.167 -7.442 -5.748 1.00 87.56 92 THR A N 1
ATOM 735 C CA . THR A 1 92 ? 9.443 -7.138 -6.398 1.00 87.56 92 THR A CA 1
ATOM 736 C C . THR A 1 92 ? 9.469 -7.873 -7.728 1.00 87.56 92 THR A C 1
ATOM 738 O O . THR A 1 92 ? 9.397 -9.098 -7.728 1.00 87.56 92 THR A O 1
ATOM 741 N N . ALA A 1 93 ? 9.546 -7.137 -8.837 1.00 81.12 93 ALA A N 1
ATOM 742 C CA . ALA A 1 93 ? 9.491 -7.710 -10.181 1.00 81.12 93 ALA A CA 1
ATOM 743 C C . ALA A 1 93 ? 10.405 -6.968 -11.169 1.00 81.12 93 ALA A C 1
ATOM 745 O O . ALA A 1 93 ? 10.559 -5.750 -11.078 1.00 81.12 93 ALA A O 1
ATOM 746 N N . LYS A 1 94 ? 11.001 -7.662 -12.150 1.00 73.12 94 LYS A N 1
ATOM 747 C CA . LYS A 1 94 ? 11.814 -7.014 -13.216 1.00 73.12 94 LYS A CA 1
ATOM 748 C C . LYS A 1 94 ? 11.004 -6.090 -14.121 1.00 73.12 94 LYS A C 1
ATOM 750 O O . LYS A 1 94 ? 11.515 -5.085 -14.616 1.00 73.12 94 LYS A O 1
ATOM 755 N N . SER A 1 95 ? 9.744 -6.424 -14.337 1.00 68.12 95 SER A N 1
ATOM 756 C CA . SER A 1 95 ? 8.781 -5.607 -15.059 1.00 68.12 95 SER A CA 1
ATOM 757 C C . SER A 1 95 ? 7.382 -5.922 -14.530 1.00 68.12 95 SER A C 1
ATOM 759 O O . SER A 1 95 ? 7.202 -6.895 -13.798 1.00 68.12 95 SER A O 1
ATOM 761 N N . TYR A 1 96 ? 6.380 -5.138 -14.927 1.00 63.66 96 TYR A N 1
ATOM 762 C CA . TYR A 1 96 ? 4.987 -5.508 -14.682 1.00 63.66 96 TYR A CA 1
ATOM 763 C C . TYR A 1 96 ? 4.578 -6.798 -15.435 1.00 63.66 96 TYR A C 1
ATOM 765 O O . TYR A 1 96 ? 3.497 -7.298 -15.192 1.00 63.66 96 TYR A O 1
ATOM 773 N N . CYS A 1 97 ? 5.407 -7.367 -16.324 1.00 56.84 97 CYS A N 1
ATOM 774 C CA . CYS A 1 97 ? 5.180 -8.643 -17.018 1.00 56.84 97 CYS A CA 1
ATOM 775 C C . CYS A 1 97 ? 6.361 -9.610 -16.761 1.00 56.84 97 CYS A C 1
ATOM 777 O O . CYS A 1 97 ? 7.333 -9.624 -17.519 1.00 56.84 97 CYS A O 1
ATOM 779 N N . PRO A 1 98 ? 6.328 -10.367 -15.659 1.00 59.09 98 PRO A N 1
ATOM 780 C CA . PRO A 1 98 ? 7.472 -11.130 -15.175 1.00 59.09 98 PRO A CA 1
ATOM 781 C C . PRO A 1 98 ? 7.560 -12.522 -15.820 1.00 59.09 98 PRO A C 1
ATOM 783 O O . PRO A 1 98 ? 6.587 -13.275 -15.806 1.00 59.09 98 PRO A O 1
ATOM 786 N N . ASP A 1 99 ? 8.748 -12.879 -16.318 1.00 56.28 99 ASP A N 1
ATOM 787 C CA . ASP A 1 99 ? 9.053 -14.192 -16.918 1.00 56.28 99 ASP A CA 1
ATOM 788 C C . ASP A 1 99 ? 9.874 -15.116 -15.982 1.00 56.28 99 ASP A C 1
ATOM 790 O O . ASP A 1 99 ? 10.149 -16.262 -16.337 1.00 56.28 99 ASP A O 1
ATOM 794 N N . ASP A 1 100 ? 10.301 -14.642 -14.801 1.00 55.88 100 ASP A N 1
ATOM 795 C CA . ASP A 1 100 ? 11.376 -15.256 -13.998 1.00 55.88 100 ASP A CA 1
ATOM 796 C C . ASP A 1 100 ? 10.939 -15.651 -12.566 1.00 55.88 100 ASP A C 1
ATOM 798 O O . ASP A 1 100 ? 9.995 -15.110 -11.993 1.00 55.88 100 ASP A O 1
ATOM 802 N N . TRP A 1 101 ? 11.642 -16.615 -11.965 1.00 51.25 101 TRP A N 1
ATOM 803 C CA . TRP A 1 101 ? 11.333 -17.223 -10.656 1.00 51.25 101 TRP A CA 1
ATOM 804 C C . TRP A 1 101 ? 11.806 -16.401 -9.448 1.00 51.25 101 TRP A C 1
ATOM 806 O O . TRP A 1 101 ? 11.427 -16.701 -8.319 1.00 51.25 101 TRP A O 1
ATOM 816 N N . HIS A 1 102 ? 12.636 -15.381 -9.678 1.00 50.47 102 HIS A N 1
ATOM 817 C CA . HIS A 1 102 ? 13.137 -14.458 -8.652 1.00 50.47 102 HIS A CA 1
ATOM 818 C C . HIS A 1 102 ? 12.125 -13.393 -8.219 1.00 50.47 102 HIS A C 1
ATOM 820 O O . HIS A 1 102 ? 12.394 -12.615 -7.301 1.00 50.47 102 HIS A O 1
ATOM 826 N N . ASP A 1 103 ? 10.991 -13.335 -8.904 1.00 60.09 103 ASP A N 1
ATOM 827 C CA . ASP A 1 103 ? 9.955 -12.365 -8.645 1.00 60.09 103 ASP A CA 1
ATOM 828 C C . ASP A 1 103 ? 8.951 -12.953 -7.630 1.00 60.09 103 ASP A C 1
ATOM 830 O O . ASP A 1 103 ? 8.325 -13.994 -7.852 1.00 60.09 103 ASP A O 1
ATOM 834 N N . GLU A 1 104 ? 8.812 -12.293 -6.480 1.00 75.12 104 GLU A N 1
ATOM 835 C CA . GLU A 1 104 ? 7.953 -12.739 -5.382 1.00 75.12 104 GLU A CA 1
ATOM 836 C C . GLU A 1 104 ? 6.984 -11.621 -4.986 1.00 75.12 104 GLU A C 1
ATOM 838 O O . GLU A 1 104 ? 7.393 -10.579 -4.461 1.00 75.12 104 GLU A O 1
ATOM 843 N N . ALA A 1 105 ? 5.685 -11.857 -5.188 1.00 86.62 105 ALA A N 1
ATOM 844 C CA . ALA A 1 105 ? 4.634 -11.081 -4.545 1.00 86.62 105 ALA A CA 1
ATOM 845 C C . ALA A 1 105 ? 4.064 -11.851 -3.359 1.00 86.62 105 ALA A C 1
ATOM 847 O O . ALA A 1 105 ? 3.675 -13.019 -3.470 1.00 86.62 105 ALA A O 1
ATOM 848 N N . HIS A 1 106 ? 3.992 -11.178 -2.223 1.00 92.25 106 HIS A N 1
ATOM 849 C CA . HIS A 1 106 ? 3.374 -11.723 -1.031 1.00 92.25 106 HIS A CA 1
ATOM 850 C C . HIS A 1 106 ? 2.649 -10.620 -0.273 1.00 92.25 106 HIS A C 1
ATOM 852 O O . HIS A 1 106 ? 3.024 -9.444 -0.325 1.00 92.25 106 HIS A O 1
ATOM 858 N N . GLU A 1 107 ? 1.616 -11.018 0.449 1.00 94.31 107 GLU A N 1
ATOM 859 C CA . GLU A 1 107 ? 0.892 -10.151 1.356 1.00 94.31 107 GLU A CA 1
ATOM 860 C C . GLU A 1 107 ? 1.144 -10.563 2.806 1.00 94.31 107 GLU A C 1
ATOM 862 O O . GLU A 1 107 ? 1.491 -11.707 3.105 1.00 94.31 107 GLU A O 1
ATOM 867 N N . HIS A 1 108 ? 1.000 -9.598 3.706 1.00 94.81 108 HIS A N 1
ATOM 868 C CA . HIS A 1 108 ? 0.920 -9.819 5.138 1.00 94.81 108 HIS A CA 1
ATOM 869 C C . HIS A 1 108 ? -0.433 -9.321 5.619 1.00 94.81 108 HIS A C 1
ATOM 871 O O . HIS A 1 108 ? -0.783 -8.176 5.340 1.00 94.81 108 HIS A O 1
ATOM 877 N N . PHE A 1 109 ? -1.145 -10.145 6.377 1.00 93.06 109 PHE A N 1
ATOM 878 C CA . PHE A 1 109 ? -2.362 -9.776 7.101 1.00 93.06 109 PHE A CA 1
ATOM 879 C C . PHE A 1 109 ? -2.088 -9.994 8.588 1.00 93.06 109 PHE A C 1
ATOM 881 O O . PHE A 1 109 ? -2.045 -11.134 9.049 1.00 93.06 109 PHE A O 1
ATOM 888 N N . GLY A 1 110 ? -1.826 -8.910 9.321 1.00 91.56 110 GLY A N 1
ATOM 889 C CA . GLY A 1 110 ? -1.273 -8.992 10.672 1.00 91.56 110 GLY A CA 1
ATOM 890 C C . GLY A 1 110 ? 0.068 -9.743 10.697 1.00 91.56 110 GLY A C 1
ATOM 891 O O . GLY A 1 110 ? 1.069 -9.289 10.119 1.00 91.56 110 GLY A O 1
ATOM 892 N N . ASP A 1 111 ? 0.071 -10.896 11.364 1.00 91.50 111 ASP A N 1
ATOM 893 C CA . ASP A 1 111 ? 1.175 -11.853 11.483 1.00 91.50 111 ASP A CA 1
ATOM 894 C C . ASP A 1 111 ? 1.211 -12.921 10.376 1.00 91.50 111 ASP A C 1
ATOM 896 O O . ASP A 1 111 ? 2.240 -13.572 10.184 1.00 91.50 111 ASP A O 1
ATOM 900 N N . GLY A 1 112 ? 0.124 -13.085 9.619 1.00 90.56 112 GLY A N 1
ATOM 901 C CA . GLY A 1 112 ? 0.051 -14.017 8.499 1.00 90.56 112 GLY A CA 1
ATOM 902 C C . GLY A 1 112 ? 0.846 -13.524 7.292 1.00 90.56 112 GLY A C 1
ATOM 903 O O . GLY A 1 112 ? 0.851 -12.329 7.006 1.00 90.56 112 GLY A O 1
ATOM 904 N N . ARG A 1 113 ? 1.485 -14.446 6.562 1.00 92.81 113 ARG A N 1
ATOM 905 C CA . ARG A 1 113 ? 2.165 -14.186 5.284 1.00 92.81 113 ARG A CA 1
ATOM 906 C C . ARG A 1 113 ? 1.652 -15.158 4.231 1.00 92.81 113 ARG A C 1
ATOM 908 O O . ARG A 1 113 ? 1.842 -16.361 4.388 1.00 92.81 113 ARG A O 1
ATOM 915 N N . ASP A 1 114 ? 1.113 -14.629 3.138 1.00 91.56 114 ASP A N 1
ATOM 916 C CA . ASP A 1 114 ? 0.543 -15.424 2.050 1.00 91.56 114 ASP A CA 1
ATOM 917 C C . ASP A 1 114 ? 1.171 -15.054 0.696 1.00 91.56 114 ASP A C 1
ATOM 919 O O . ASP A 1 114 ? 1.437 -13.876 0.433 1.00 91.56 114 ASP A O 1
ATOM 923 N N . PRO A 1 115 ? 1.428 -16.030 -0.192 1.00 90.44 115 PRO A N 1
ATOM 924 C CA . PRO A 1 115 ? 1.804 -15.744 -1.572 1.00 90.44 115 PRO A CA 1
ATOM 925 C C . PRO A 1 115 ? 0.609 -15.165 -2.345 1.00 90.44 115 PRO A C 1
ATOM 927 O O . PRO A 1 115 ? -0.532 -15.560 -2.113 1.00 90.44 115 PRO A O 1
ATOM 930 N N . VAL A 1 116 ? 0.866 -14.283 -3.316 1.00 88.94 116 VAL A N 1
ATOM 931 C CA . VAL A 1 116 ? -0.198 -13.634 -4.112 1.00 88.94 116 VAL A CA 1
ATOM 932 C C . VAL A 1 116 ? -0.110 -14.050 -5.581 1.00 88.94 116 VAL A C 1
ATOM 934 O O . VAL A 1 116 ? 0.224 -13.213 -6.405 1.00 88.94 116 VAL A O 1
ATOM 937 N N . PRO A 1 117 ? -0.351 -15.320 -5.963 1.00 83.62 117 PRO A N 1
ATOM 938 C CA . PRO A 1 117 ? -0.010 -15.872 -7.287 1.00 83.62 117 PRO A CA 1
ATOM 939 C C . PRO A 1 117 ? -0.579 -15.103 -8.493 1.00 83.62 117 PRO A C 1
ATOM 941 O O . PRO A 1 117 ? 0.038 -15.106 -9.558 1.00 83.62 117 PRO A O 1
ATOM 944 N N . GLN A 1 118 ? -1.704 -14.405 -8.314 1.00 83.75 118 GLN A N 1
ATOM 945 C CA . GLN A 1 118 ? -2.354 -13.548 -9.314 1.00 83.75 118 GLN A CA 1
ATOM 946 C C . GLN A 1 118 ? -1.457 -12.397 -9.785 1.00 83.75 118 GLN A C 1
ATOM 948 O O . GLN A 1 118 ? -1.710 -11.798 -10.827 1.00 83.75 118 GLN A O 1
ATOM 953 N N . TRP A 1 119 ? -0.387 -12.098 -9.045 1.00 81.88 119 TRP A N 1
ATOM 954 C CA . TRP A 1 119 ? 0.528 -11.006 -9.342 1.00 81.88 119 TRP A CA 1
ATOM 955 C C . TRP A 1 119 ? 1.150 -11.063 -10.743 1.00 81.88 119 TRP A C 1
ATOM 957 O O . TRP A 1 119 ? 1.478 -10.031 -11.321 1.00 81.88 119 TRP A O 1
ATOM 967 N N . ARG A 1 120 ? 1.255 -12.268 -11.315 1.00 79.06 120 ARG A N 1
ATOM 968 C CA . ARG A 1 120 ? 1.773 -12.516 -12.669 1.00 79.06 120 ARG A CA 1
ATOM 969 C C . ARG A 1 120 ? 0.859 -12.002 -13.782 1.00 79.06 120 ARG A C 1
ATOM 971 O O . ARG A 1 120 ? 1.294 -11.885 -14.927 1.00 79.06 120 ARG A O 1
ATOM 978 N N . GLU A 1 121 ? -0.407 -11.734 -13.480 1.00 81.38 121 GLU A N 1
ATOM 979 C CA . GLU A 1 121 ? -1.407 -11.264 -14.447 1.00 81.38 121 GLU A CA 1
ATOM 980 C C . GLU A 1 121 ? -1.486 -9.739 -14.519 1.00 81.38 121 GLU A C 1
ATOM 982 O O . GLU A 1 121 ? -1.989 -9.195 -15.500 1.00 81.38 121 GLU A O 1
ATOM 987 N N . TRP A 1 122 ? -0.967 -9.039 -13.510 1.00 84.00 122 TRP A N 1
ATOM 988 C CA . TRP A 1 122 ? -0.962 -7.580 -13.478 1.00 84.00 122 TRP A CA 1
ATOM 989 C C . TRP A 1 122 ? -0.074 -7.039 -14.592 1.00 84.00 122 TRP A C 1
ATOM 991 O O . TRP A 1 122 ? 0.890 -7.687 -14.982 1.00 84.00 122 TRP A O 1
ATOM 1001 N N . ARG A 1 123 ? -0.429 -5.893 -15.172 1.00 79.12 123 ARG A N 1
ATOM 1002 C CA . ARG A 1 123 ? 0.334 -5.263 -16.264 1.00 79.12 123 ARG A CA 1
ATOM 1003 C C . ARG A 1 123 ? 0.657 -3.803 -15.975 1.00 79.12 123 ARG A C 1
ATOM 1005 O O . ARG A 1 123 ? 1.402 -3.188 -16.734 1.00 79.12 123 ARG A O 1
ATOM 1012 N N . SER A 1 124 ? 0.116 -3.257 -14.890 1.00 85.38 124 SER A N 1
ATOM 1013 C CA . SER A 1 124 ? 0.196 -1.841 -14.560 1.00 85.38 124 SER A CA 1
ATOM 1014 C C . SER A 1 124 ? 0.047 -1.593 -13.054 1.00 85.38 124 SER A C 1
ATOM 1016 O O . SER A 1 124 ? -0.485 -2.434 -12.324 1.00 85.38 124 SER A O 1
ATOM 1018 N N . PHE A 1 125 ? 0.476 -0.420 -12.576 1.00 88.69 125 PHE A N 1
ATOM 1019 C CA . PHE A 1 125 ? 0.227 0.009 -11.196 1.00 88.69 125 PHE A CA 1
ATOM 1020 C C . PHE A 1 125 ? -1.271 0.011 -10.815 1.00 88.69 125 PHE A C 1
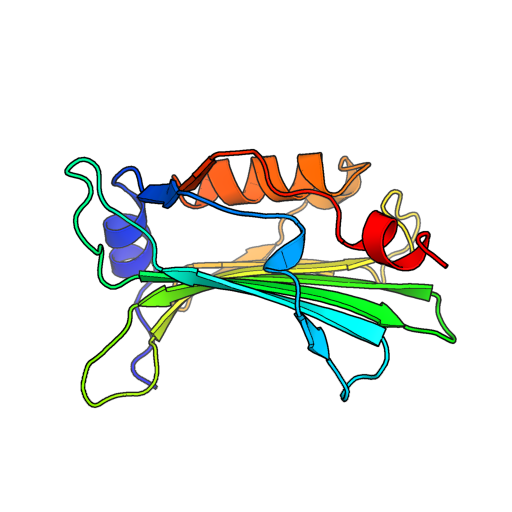ATOM 1022 O O . PHE A 1 125 ? -1.591 -0.490 -9.736 1.00 88.69 125 PHE A O 1
ATOM 1029 N N . PRO A 1 126 ? -2.213 0.463 -11.672 1.00 90.75 126 PRO A N 1
ATOM 1030 C CA . PRO A 1 126 ? -3.648 0.343 -11.405 1.00 90.75 126 PRO A CA 1
ATOM 1031 C C . PRO A 1 126 ? -4.148 -1.077 -11.109 1.00 90.75 126 PRO A C 1
ATOM 1033 O O . PRO A 1 126 ? -5.035 -1.226 -10.270 1.00 90.75 126 PRO A O 1
ATOM 1036 N N . ASP A 1 127 ? -3.590 -2.121 -11.734 1.00 90.06 127 ASP A N 1
ATOM 1037 C CA . ASP A 1 127 ? -3.985 -3.510 -11.441 1.00 90.06 127 ASP A CA 1
ATOM 1038 C C . ASP A 1 127 ? -3.617 -3.894 -10.001 1.00 90.06 127 ASP A C 1
ATOM 1040 O O . ASP A 1 127 ? -4.416 -4.485 -9.269 1.00 90.06 127 ASP A O 1
ATOM 1044 N N . ILE A 1 128 ? -2.419 -3.483 -9.579 1.00 91.50 128 ILE A N 1
ATOM 1045 C CA . ILE A 1 128 ? -1.896 -3.694 -8.228 1.00 91.50 128 ILE A CA 1
ATOM 1046 C C . ILE A 1 128 ? -2.726 -2.907 -7.215 1.00 91.50 128 ILE A C 1
ATOM 1048 O O . ILE A 1 128 ? -3.151 -3.457 -6.198 1.00 91.50 128 ILE A O 1
ATOM 1052 N N . LEU A 1 129 ? -2.988 -1.628 -7.502 1.00 93.31 129 LEU A N 1
ATOM 1053 C CA . LEU A 1 129 ? -3.776 -0.759 -6.635 1.00 93.31 129 LEU A CA 1
ATOM 1054 C C . LEU A 1 129 ? -5.205 -1.288 -6.488 1.00 93.31 129 LEU A C 1
ATOM 1056 O O . LEU A 1 129 ? -5.736 -1.312 -5.383 1.00 93.31 129 LEU A O 1
ATOM 1060 N N . LYS A 1 130 ? -5.809 -1.792 -7.570 1.00 93.62 130 LYS A N 1
ATOM 1061 C CA . LYS A 1 130 ? -7.133 -2.419 -7.537 1.00 93.62 130 LYS A CA 1
ATOM 1062 C C . LYS A 1 130 ? -7.152 -3.659 -6.644 1.00 93.62 130 LYS A C 1
ATOM 1064 O O . LYS A 1 130 ? -8.083 -3.811 -5.853 1.00 93.62 130 LYS A O 1
ATOM 1069 N N . PHE A 1 131 ? -6.143 -4.527 -6.743 1.00 94.12 131 PHE A N 1
ATOM 1070 C CA . PHE A 1 131 ? -6.019 -5.680 -5.850 1.00 94.12 131 PHE A CA 1
ATOM 1071 C C . PHE A 1 131 ? -5.866 -5.234 -4.390 1.00 94.12 131 PHE A C 1
ATOM 1073 O O . PHE A 1 131 ? -6.608 -5.696 -3.525 1.00 94.12 131 PHE A O 1
ATOM 1080 N N . PHE A 1 132 ? -4.964 -4.288 -4.123 1.00 95.44 132 PHE A N 1
ATOM 1081 C CA . PHE A 1 132 ? -4.746 -3.724 -2.793 1.00 95.44 132 PHE A CA 1
ATOM 1082 C C . PHE A 1 132 ? -6.032 -3.131 -2.200 1.00 95.44 132 PHE A C 1
ATOM 1084 O O . PHE A 1 132 ? -6.410 -3.481 -1.083 1.00 95.44 132 PHE A O 1
ATOM 1091 N N . SER A 1 133 ? -6.739 -2.294 -2.959 1.00 95.88 133 SER A N 1
ATOM 1092 C CA . SER A 1 133 ? -8.023 -1.703 -2.574 1.00 95.88 133 SER A CA 1
ATOM 1093 C C . SER A 1 133 ? -9.084 -2.757 -2.286 1.00 95.88 133 SER A C 1
ATOM 1095 O O . SER A 1 133 ? -9.809 -2.638 -1.303 1.00 95.88 133 SER A O 1
ATOM 1097 N N . HIS A 1 134 ? -9.159 -3.817 -3.095 1.00 95.19 134 HIS A N 1
ATOM 1098 C CA . HIS A 1 134 ? -10.098 -4.910 -2.857 1.00 95.19 134 HIS A CA 1
ATOM 1099 C C . HIS A 1 134 ? -9.773 -5.680 -1.571 1.00 95.19 134 HIS A C 1
ATOM 1101 O O . HIS A 1 134 ? -10.678 -5.979 -0.797 1.00 95.19 134 HIS A O 1
ATOM 1107 N N . ARG A 1 135 ? -8.491 -5.972 -1.313 1.00 94.69 135 ARG A N 1
ATOM 1108 C CA . ARG A 1 135 ? -8.059 -6.683 -0.098 1.00 94.69 135 ARG A CA 1
ATOM 1109 C C . ARG A 1 135 ? -8.251 -5.857 1.173 1.00 94.69 135 ARG A C 1
ATOM 1111 O O . ARG A 1 135 ? -8.528 -6.432 2.217 1.00 94.69 135 ARG A O 1
ATOM 1118 N N . THR A 1 136 ? -8.096 -4.538 1.094 1.00 96.56 136 THR A N 1
ATOM 1119 C CA . THR A 1 136 ? -8.090 -3.637 2.263 1.00 96.56 136 THR A CA 1
ATOM 1120 C C . THR A 1 136 ? -9.389 -2.866 2.474 1.00 96.56 136 THR A C 1
ATOM 1122 O O . THR A 1 136 ? -9.511 -2.156 3.467 1.00 96.56 136 THR A O 1
ATOM 1125 N N . ASN A 1 137 ? -10.339 -2.967 1.542 1.00 97.06 137 ASN A N 1
ATOM 1126 C CA . ASN A 1 137 ? -11.559 -2.160 1.521 1.00 97.06 137 ASN A CA 1
ATOM 1127 C C . ASN A 1 137 ? -11.285 -0.637 1.522 1.00 97.06 137 ASN A C 1
ATOM 1129 O O . ASN A 1 137 ? -12.090 0.154 2.015 1.00 97.06 137 ASN A O 1
ATOM 1133 N N . ILE A 1 138 ? -10.137 -0.220 0.968 1.00 96.50 138 ILE A N 1
ATOM 1134 C CA . ILE A 1 138 ? -9.740 1.187 0.828 1.00 96.50 138 ILE A CA 1
ATOM 1135 C C . ILE A 1 138 ? -10.116 1.697 -0.559 1.00 96.50 138 ILE A C 1
ATOM 1137 O O . ILE A 1 138 ? -9.717 1.128 -1.579 1.00 96.50 138 ILE A O 1
ATOM 1141 N N . GLN A 1 139 ? -10.805 2.831 -0.604 1.00 95.56 139 GLN A N 1
ATOM 1142 C CA . GLN A 1 139 ? -11.086 3.565 -1.833 1.00 95.56 139 GLN A CA 1
ATOM 1143 C C . GLN A 1 139 ? -10.213 4.818 -1.915 1.00 95.56 139 GLN A C 1
ATOM 1145 O O . GLN A 1 139 ? -10.265 5.668 -1.030 1.00 95.56 139 GLN A O 1
ATOM 1150 N N . PHE A 1 140 ? -9.441 4.942 -2.995 1.00 93.38 140 PHE A N 1
ATOM 1151 C CA . PHE A 1 140 ? -8.663 6.143 -3.307 1.00 93.38 140 PHE A CA 1
ATOM 1152 C C . PHE A 1 140 ? -9.513 7.104 -4.137 1.00 93.38 140 PHE A C 1
ATOM 1154 O O . PHE A 1 140 ? -10.064 6.706 -5.169 1.00 93.38 140 PHE A O 1
ATOM 1161 N N . ARG A 1 141 ? -9.664 8.343 -3.662 1.00 90.44 141 ARG A N 1
ATOM 1162 C CA . ARG A 1 141 ? -10.490 9.377 -4.293 1.00 90.44 141 ARG A CA 1
ATOM 1163 C C . ARG A 1 141 ? -9.713 10.704 -4.334 1.00 90.44 141 ARG A C 1
ATOM 1165 O O . ARG A 1 141 ? -9.584 11.327 -3.285 1.00 90.44 141 ARG A O 1
ATOM 1172 N N . PRO A 1 142 ? -9.248 11.161 -5.512 1.00 87.50 142 PRO A N 1
ATOM 1173 C CA . PRO A 1 142 ? -9.287 10.480 -6.813 1.00 87.50 142 PRO A CA 1
ATOM 1174 C C . PRO A 1 142 ? -8.390 9.219 -6.853 1.00 87.50 142 PRO A C 1
ATOM 1176 O O . PRO A 1 142 ? -7.636 8.961 -5.913 1.00 87.50 142 PRO A O 1
ATOM 1179 N N . PRO A 1 143 ? -8.476 8.389 -7.913 1.00 85.31 143 PRO A N 1
ATOM 1180 C CA . PRO A 1 143 ? -7.557 7.268 -8.092 1.00 85.31 143 PRO A CA 1
ATOM 1181 C C . PRO A 1 143 ? -6.098 7.739 -8.090 1.00 85.31 143 PRO A C 1
ATOM 1183 O O . PRO A 1 143 ? -5.762 8.706 -8.7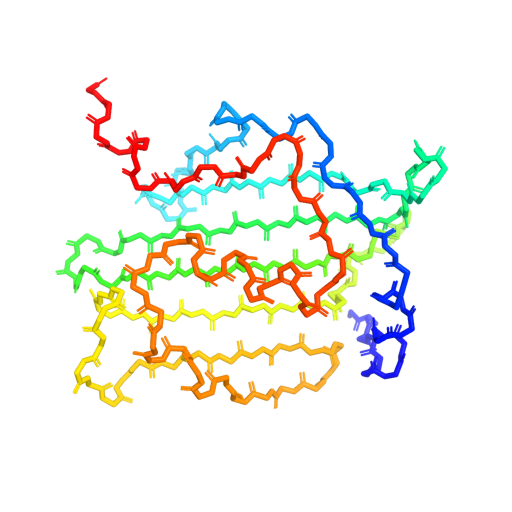69 1.00 85.31 143 PRO A O 1
ATOM 1186 N N . LEU A 1 144 ? -5.233 7.037 -7.355 1.00 88.44 144 LEU A N 1
ATOM 1187 C CA . LEU A 1 144 ? -3.816 7.383 -7.266 1.00 88.44 144 LEU A CA 1
ATOM 1188 C C . LEU A 1 144 ? -3.094 7.080 -8.588 1.00 88.44 144 LEU A C 1
ATOM 1190 O O . LEU A 1 144 ? -3.224 5.984 -9.140 1.00 88.44 144 LEU A O 1
ATOM 1194 N N . GLU A 1 145 ? -2.317 8.044 -9.079 1.00 85.12 145 GLU A N 1
ATOM 1195 C CA . GLU A 1 145 ? -1.529 7.896 -10.305 1.00 85.12 145 GLU A CA 1
ATOM 1196 C C . GLU A 1 145 ? -0.296 7.000 -10.107 1.00 85.12 145 GLU A C 1
ATOM 1198 O O . GLU A 1 145 ? 0.241 6.879 -9.003 1.00 85.12 145 GLU A O 1
ATOM 1203 N N . ASP A 1 146 ? 0.171 6.389 -11.201 1.00 86.25 146 ASP A N 1
ATOM 1204 C CA . ASP A 1 146 ? 1.406 5.601 -11.205 1.00 86.25 146 ASP A CA 1
ATOM 1205 C C . ASP A 1 146 ? 2.623 6.525 -10.973 1.00 86.25 146 ASP A C 1
ATOM 1207 O O . ASP A 1 146 ? 2.862 7.437 -11.777 1.00 86.25 146 ASP A O 1
ATOM 1211 N N . PRO A 1 147 ? 3.428 6.292 -9.919 1.00 84.81 147 PRO A N 1
ATOM 1212 C CA . PRO A 1 147 ? 4.613 7.099 -9.631 1.00 84.81 147 PRO A CA 1
ATOM 1213 C C . PRO A 1 147 ? 5.676 7.032 -10.739 1.00 84.81 147 PRO A C 1
ATOM 1215 O O . PRO A 1 147 ? 6.556 7.894 -10.801 1.00 84.81 147 PRO A O 1
ATOM 1218 N N . GLU A 1 148 ? 5.616 6.059 -11.656 1.00 81.44 148 GLU A N 1
ATOM 1219 C CA . GLU A 1 148 ? 6.478 6.044 -12.840 1.00 81.44 148 GLU A CA 1
ATOM 1220 C C . GLU A 1 148 ? 6.278 7.273 -13.733 1.00 81.44 148 GLU A C 1
ATOM 1222 O O . GLU A 1 148 ? 7.258 7.770 -14.293 1.00 81.44 148 GLU A O 1
ATOM 1227 N N . TYR A 1 149 ? 5.060 7.821 -13.824 1.00 80.81 149 TYR A N 1
ATOM 1228 C CA . TYR A 1 149 ? 4.804 9.028 -14.616 1.00 80.81 149 TYR A CA 1
ATOM 1229 C C . TYR A 1 149 ? 5.511 10.261 -14.047 1.00 80.81 149 TYR A C 1
ATOM 1231 O O . TYR A 1 149 ? 5.937 11.130 -14.809 1.00 80.81 149 TYR A O 1
ATOM 1239 N N . LEU A 1 150 ? 5.720 10.320 -12.728 1.00 70.62 150 LEU A N 1
ATOM 1240 C CA . LEU A 1 150 ? 6.468 11.404 -12.086 1.00 70.62 150 LEU A CA 1
ATOM 1241 C C . LEU A 1 150 ? 7.948 11.398 -12.485 1.00 70.62 150 LEU A C 1
ATOM 1243 O O . LEU A 1 150 ? 8.576 12.450 -12.513 1.00 70.62 150 LEU A O 1
ATOM 1247 N N . ARG A 1 151 ? 8.504 10.239 -12.863 1.00 66.69 151 ARG A N 1
ATOM 1248 C CA . ARG A 1 151 ? 9.879 10.142 -13.384 1.00 66.69 151 ARG A CA 1
ATOM 1249 C C . ARG A 1 151 ? 10.029 10.646 -14.817 1.00 66.69 151 ARG A C 1
ATOM 1251 O O . ARG A 1 151 ? 11.159 10.852 -15.251 1.00 66.69 151 ARG A O 1
ATOM 1258 N N . LEU A 1 152 ? 8.929 10.752 -15.563 1.00 58.75 152 LEU A N 1
ATOM 1259 C CA . LEU A 1 152 ? 8.925 11.182 -16.964 1.00 58.75 152 LEU A CA 1
ATOM 1260 C C . LEU A 1 152 ? 8.748 12.699 -17.113 1.00 58.75 152 LEU A C 1
ATOM 1262 O O . LEU A 1 152 ? 8.923 13.218 -18.215 1.00 58.75 152 LEU A O 1
ATOM 1266 N N . LYS A 1 153 ? 8.415 13.407 -16.027 1.00 49.84 153 LYS A N 1
ATOM 1267 C CA . LYS A 1 153 ? 8.389 14.871 -16.001 1.00 49.84 153 LYS A CA 1
ATOM 1268 C C . LYS A 1 153 ? 9.841 15.386 -15.859 1.00 49.84 153 LYS A C 1
ATOM 1270 O O . LYS A 1 153 ? 10.539 14.901 -14.967 1.00 49.84 153 LYS A O 1
ATOM 1275 N N . PRO A 1 154 ? 10.314 16.261 -16.770 1.00 41.56 154 PRO A N 1
ATOM 1276 C CA . PRO A 1 154 ? 11.694 16.756 -16.793 1.00 41.56 154 PRO A CA 1
ATOM 1277 C C . PRO A 1 154 ? 12.050 17.637 -15.592 1.00 41.56 154 PRO A C 1
ATOM 1279 O O . PRO A 1 154 ? 11.136 18.290 -15.040 1.00 41.56 154 PRO A O 1
#

Foldseek 3Di:
DPFDDLVRLCVLLVFAKEPPPADLVQWDQDPVVHRKTKHKGFIAGPVRHGSQKMWMWIWDQDPPLRKIWIKIWIWRHDPPDPTHTQKIWIWIASAQQHPDPPTFIWMDHRPDIGGDVCSNVGHDPVVVVVVVCVSRNYDYVVDHDDCVVVVVPD